Protein AF-A0A1Q8QFX5-F1 (afdb_monomer_lite)

Structure (mmCIF, N/CA/C/O backbone):
data_AF-A0A1Q8QFX5-F1
#
_entry.id   AF-A0A1Q8QFX5-F1
#
loop_
_atom_site.group_PDB
_atom_site.id
_atom_site.type_symbol
_atom_site.label_atom_id
_atom_site.label_alt_id
_atom_site.label_comp_id
_atom_site.label_asym_id
_atom_site.label_entity_id
_atom_site.label_seq_id
_atom_site.pdbx_PDB_ins_code
_atom_site.Cartn_x
_atom_site.Cartn_y
_atom_site.Cartn_z
_atom_site.occupancy
_atom_site.B_iso_or_equiv
_atom_site.auth_seq_id
_atom_site.auth_comp_id
_atom_site.auth_asym_id
_atom_site.auth_atom_id
_atom_site.pdbx_PDB_model_num
ATOM 1 N N . MET A 1 1 ? 5.861 18.427 -9.041 1.00 51.62 1 MET A N 1
ATOM 2 C CA . MET A 1 1 ? 5.769 18.083 -7.608 1.00 51.62 1 MET A CA 1
ATOM 3 C C . MET A 1 1 ? 6.760 16.955 -7.380 1.00 51.62 1 MET A C 1
ATOM 5 O O . MET A 1 1 ? 6.711 16.006 -8.146 1.00 51.62 1 MET A O 1
ATOM 9 N N . ASP A 1 2 ? 7.717 17.124 -6.468 1.00 66.31 2 ASP A N 1
ATOM 10 C CA . ASP A 1 2 ? 8.787 16.143 -6.217 1.00 66.31 2 ASP A CA 1
ATOM 11 C C . ASP A 1 2 ? 8.212 14.890 -5.530 1.00 66.31 2 ASP A C 1
ATOM 13 O O . ASP A 1 2 ? 7.332 15.008 -4.672 1.00 66.31 2 ASP A O 1
ATOM 17 N N . ILE A 1 3 ? 8.710 13.710 -5.900 1.00 59.09 3 ILE A N 1
ATOM 18 C CA . ILE A 1 3 ? 8.359 12.394 -5.342 1.00 59.09 3 ILE A CA 1
ATOM 19 C C . ILE A 1 3 ? 8.471 12.418 -3.809 1.00 59.09 3 ILE A C 1
ATOM 21 O O . ILE A 1 3 ? 7.570 11.959 -3.106 1.00 59.09 3 ILE A O 1
ATOM 25 N N . ARG A 1 4 ? 9.495 13.101 -3.282 1.00 61.56 4 ARG A N 1
ATOM 26 C CA . ARG A 1 4 ? 9.708 13.281 -1.834 1.00 61.56 4 ARG A CA 1
ATOM 27 C C . ARG A 1 4 ? 8.619 14.112 -1.157 1.00 61.56 4 ARG A C 1
ATOM 29 O O . ARG A 1 4 ? 8.384 13.987 0.041 1.00 61.56 4 ARG A O 1
ATOM 36 N N . THR A 1 5 ? 7.943 14.992 -1.894 1.00 70.31 5 THR A N 1
ATOM 37 C CA . THR A 1 5 ? 6.844 15.801 -1.341 1.00 70.31 5 THR A CA 1
ATOM 38 C C . THR A 1 5 ? 5.588 14.954 -1.154 1.00 70.31 5 THR A C 1
ATOM 40 O O . THR A 1 5 ? 4.928 15.068 -0.123 1.00 70.31 5 THR A O 1
ATOM 43 N N . LEU A 1 6 ? 5.286 14.070 -2.109 1.00 67.19 6 LEU A N 1
ATOM 44 C CA . LEU A 1 6 ? 4.160 13.136 -2.013 1.00 67.19 6 LEU A CA 1
ATOM 45 C C . LEU A 1 6 ? 4.350 12.137 -0.870 1.00 67.19 6 LEU A C 1
ATOM 47 O O . LEU A 1 6 ? 3.439 11.974 -0.062 1.00 67.19 6 LEU A O 1
ATOM 51 N N . GLU A 1 7 ? 5.548 11.563 -0.739 1.00 66.75 7 GLU A N 1
ATOM 52 C CA . GLU A 1 7 ? 5.894 10.647 0.352 1.00 66.75 7 GLU A CA 1
ATOM 53 C C . GLU A 1 7 ? 5.650 11.278 1.725 1.00 66.75 7 GLU A C 1
ATOM 55 O O . GLU A 1 7 ? 5.033 10.675 2.605 1.00 66.75 7 GLU A O 1
ATOM 60 N N . ASN A 1 8 ? 6.109 12.516 1.905 1.00 71.81 8 ASN A N 1
ATOM 61 C CA . ASN A 1 8 ? 5.970 13.224 3.170 1.00 71.81 8 ASN A CA 1
ATOM 62 C C . ASN A 1 8 ? 4.510 13.558 3.495 1.00 71.81 8 ASN A C 1
ATOM 64 O O . ASN A 1 8 ? 4.119 13.477 4.659 1.00 71.81 8 ASN A O 1
ATOM 68 N N . ILE A 1 9 ? 3.693 13.889 2.489 1.00 74.00 9 ILE A N 1
ATOM 69 C CA . ILE A 1 9 ? 2.253 14.120 2.670 1.00 74.00 9 ILE A CA 1
ATOM 70 C C . ILE A 1 9 ? 1.552 12.815 3.065 1.00 74.00 9 ILE A C 1
ATOM 72 O O . ILE A 1 9 ? 0.794 12.795 4.034 1.00 74.00 9 ILE A O 1
ATOM 76 N N . GLU A 1 10 ? 1.841 11.715 2.370 1.00 67.44 10 GLU A N 1
ATOM 77 C CA . GLU A 1 10 ? 1.231 10.406 2.623 1.00 67.44 10 GLU A CA 1
ATOM 78 C C . GLU A 1 10 ? 1.620 9.873 4.014 1.00 67.44 10 GLU A C 1
ATOM 80 O O . GLU A 1 10 ? 0.754 9.459 4.787 1.00 67.44 10 GLU A O 1
ATOM 85 N N . LYS A 1 11 ? 2.900 10.002 4.399 1.00 68.19 11 LYS A N 1
ATOM 86 C CA . LYS A 1 11 ? 3.395 9.687 5.750 1.00 68.19 11 LYS A CA 1
ATOM 87 C C . LYS A 1 11 ? 2.768 10.576 6.826 1.00 68.19 11 LYS A C 1
ATOM 89 O O . LYS A 1 11 ? 2.451 10.080 7.906 1.00 68.19 11 LYS A O 1
ATOM 94 N N . ALA A 1 12 ? 2.579 11.871 6.568 1.00 68.88 12 ALA A N 1
ATOM 95 C CA . ALA A 1 12 ? 1.974 12.791 7.533 1.00 68.88 12 ALA A CA 1
ATOM 96 C C . ALA A 1 12 ? 0.487 12.482 7.773 1.00 68.88 12 ALA A C 1
ATOM 98 O O . ALA A 1 12 ? 0.058 12.404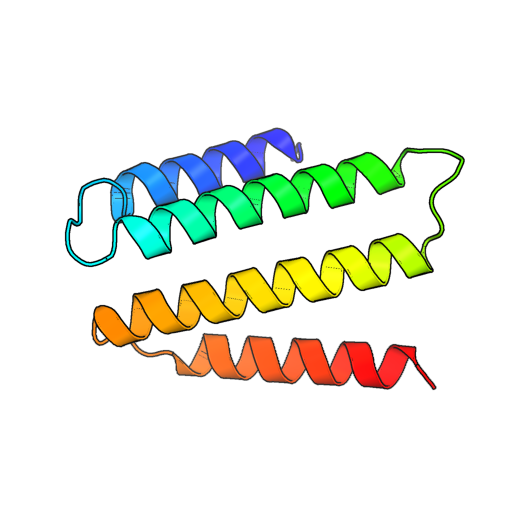 8.926 1.00 68.88 12 ALA A O 1
ATOM 99 N N . ILE A 1 13 ? -0.279 12.238 6.703 1.00 67.88 13 ILE A N 1
ATOM 100 C CA . ILE A 1 13 ? -1.681 11.796 6.785 1.00 67.88 13 ILE A CA 1
ATOM 101 C C . ILE A 1 13 ? -1.767 10.474 7.552 1.00 67.88 13 ILE A C 1
ATOM 103 O O . ILE A 1 13 ? -2.623 10.306 8.424 1.00 67.88 13 ILE A O 1
ATOM 107 N N . PHE A 1 14 ? -0.841 9.559 7.270 1.00 67.56 14 PHE A N 1
ATOM 108 C CA . PHE A 1 14 ? -0.757 8.263 7.920 1.00 67.56 14 PHE A CA 1
ATOM 109 C C . PHE A 1 14 ? -0.485 8.378 9.432 1.00 67.56 14 PHE A C 1
ATOM 111 O O . PHE A 1 14 ? -1.256 7.845 10.235 1.00 67.56 14 PHE A O 1
ATOM 118 N N . ARG A 1 15 ? 0.551 9.126 9.844 1.00 66.19 15 ARG A N 1
ATOM 119 C CA . ARG A 1 15 ? 0.869 9.347 11.269 1.00 66.19 15 ARG A CA 1
ATOM 120 C C . ARG A 1 15 ? -0.293 9.984 12.024 1.00 66.19 15 ARG A C 1
ATOM 122 O O . ARG A 1 15 ? -0.607 9.565 13.134 1.00 66.19 15 ARG A O 1
ATOM 129 N N . ALA A 1 16 ? -0.966 10.954 11.407 1.00 66.00 16 ALA A N 1
ATOM 130 C CA . ALA A 1 16 ? -2.122 11.611 12.007 1.00 66.00 16 ALA A CA 1
ATOM 131 C C . ALA A 1 16 ? -3.327 10.665 12.186 1.00 66.00 16 ALA A C 1
ATOM 133 O O . ALA A 1 16 ? -4.092 10.830 13.135 1.00 66.00 16 ALA A O 1
ATOM 134 N N . SER A 1 17 ? -3.490 9.674 11.302 1.00 65.06 17 SER A N 1
ATOM 135 C CA . SER A 1 17 ? -4.714 8.861 11.217 1.00 65.06 17 SER A CA 1
ATOM 136 C C . SER A 1 17 ? -4.616 7.476 11.867 1.00 65.06 17 SER 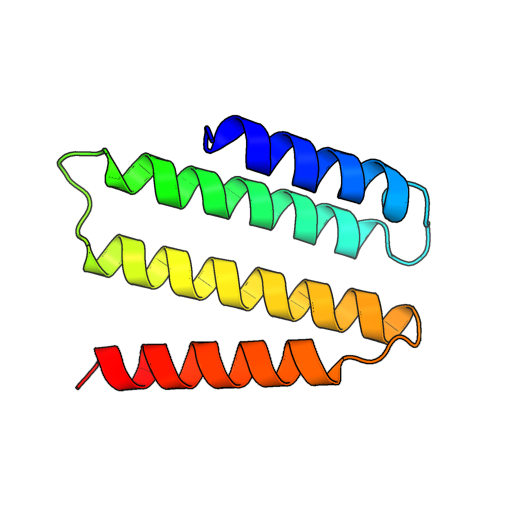A C 1
ATOM 138 O O . SER A 1 17 ? -5.649 6.926 12.256 1.00 65.06 17 SER A O 1
ATOM 140 N N . LEU A 1 18 ? -3.416 6.883 11.953 1.00 63.22 18 LEU A N 1
ATOM 141 C CA . LEU A 1 18 ? -3.250 5.450 12.255 1.00 63.22 18 LEU A CA 1
ATOM 142 C C . LEU A 1 18 ? -2.275 5.128 13.397 1.00 63.22 18 LEU A C 1
ATOM 144 O O . LEU A 1 18 ? -2.533 4.181 14.133 1.00 63.22 18 LEU A O 1
ATOM 148 N N . GLU A 1 19 ? -1.210 5.905 13.620 1.00 58.72 19 GLU A N 1
ATOM 149 C CA . GLU A 1 19 ? -0.208 5.590 14.667 1.00 58.72 19 GLU A CA 1
ATOM 150 C C . GLU A 1 19 ? -0.776 5.608 16.099 1.00 58.72 19 GLU A C 1
ATOM 152 O O . GLU A 1 19 ? -0.253 4.923 16.981 1.00 58.72 19 GLU A O 1
ATOM 157 N N . ASN A 1 20 ? -1.870 6.343 16.321 1.00 61.00 20 ASN A N 1
ATOM 158 C CA . ASN A 1 20 ? -2.539 6.456 17.620 1.00 61.00 20 ASN A CA 1
ATOM 159 C C . ASN A 1 20 ? -3.676 5.440 17.828 1.00 61.00 20 ASN A C 1
ATOM 161 O O . ASN A 1 20 ? -4.269 5.414 18.905 1.00 61.00 20 ASN A O 1
ATOM 165 N N . ASN A 1 21 ? -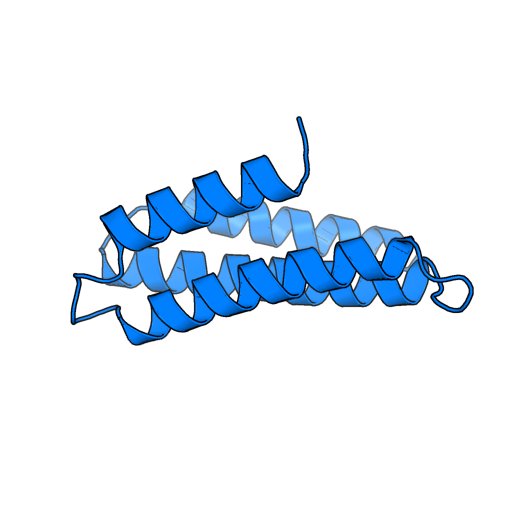4.002 4.618 16.824 1.00 69.25 21 ASN A N 1
ATOM 166 C CA . ASN A 1 21 ? -5.046 3.604 16.937 1.00 69.25 21 ASN A CA 1
ATOM 167 C C . ASN A 1 21 ? -4.409 2.245 17.271 1.00 69.25 21 ASN A C 1
ATOM 169 O O . ASN A 1 21 ? -3.745 1.638 16.431 1.00 69.25 21 ASN A O 1
ATOM 173 N N . SER A 1 22 ? -4.588 1.788 18.515 1.00 73.38 22 SER A N 1
ATOM 174 C CA . SER A 1 22 ? -4.007 0.539 19.026 1.00 73.38 22 SER A CA 1
ATOM 175 C C . SER A 1 22 ? -4.420 -0.691 18.227 1.00 73.38 22 SER A C 1
ATOM 177 O O . SER A 1 22 ? -3.610 -1.603 18.072 1.00 73.38 22 SER A O 1
ATOM 179 N N . ASP A 1 23 ? -5.641 -0.695 17.702 1.00 77.38 23 ASP A N 1
ATOM 180 C CA . ASP A 1 23 ? -6.286 -1.890 17.154 1.00 77.38 23 ASP A CA 1
ATOM 181 C C . ASP A 1 23 ? -5.737 -2.234 15.763 1.00 77.38 23 ASP A C 1
ATOM 183 O O . ASP A 1 23 ? -5.656 -3.397 15.382 1.00 77.38 23 ASP A O 1
ATOM 187 N N . ILE A 1 24 ? -5.257 -1.219 15.041 1.00 80.56 24 ILE A N 1
ATOM 188 C CA . ILE A 1 24 ? -4.718 -1.321 13.675 1.00 80.56 24 ILE A CA 1
ATOM 189 C C . ILE A 1 24 ? -3.250 -0.900 13.583 1.00 80.56 24 ILE A C 1
ATOM 191 O O . ILE A 1 24 ? -2.729 -0.712 12.486 1.00 80.56 24 ILE A O 1
ATOM 195 N N . LYS A 1 25 ? -2.557 -0.746 14.717 1.00 80.69 25 LYS A N 1
ATOM 196 C CA . LYS A 1 25 ? -1.184 -0.220 14.765 1.00 80.69 25 LYS A CA 1
ATOM 197 C C . LYS A 1 25 ? -0.209 -1.011 13.889 1.00 80.69 25 LYS A C 1
ATOM 199 O O . LYS A 1 25 ? 0.602 -0.412 13.188 1.00 80.69 25 LYS A O 1
ATOM 204 N N . GLU A 1 26 ? -0.282 -2.341 13.921 1.00 84.31 26 GLU A N 1
ATOM 205 C CA . GLU A 1 26 ? 0.602 -3.203 13.121 1.00 84.31 26 GLU A CA 1
ATOM 206 C C . GLU A 1 26 ? 0.270 -3.140 11.626 1.00 84.31 26 GLU A C 1
ATOM 208 O O . GLU A 1 26 ? 1.176 -2.951 10.817 1.00 84.31 26 GLU A O 1
ATOM 213 N N . LEU A 1 27 ? -1.018 -3.170 11.257 1.00 83.44 27 LEU A N 1
ATOM 214 C CA . LEU A 1 27 ? -1.454 -2.956 9.868 1.00 83.44 27 LEU A CA 1
ATOM 215 C C . LEU A 1 27 ? -0.999 -1.592 9.349 1.00 83.44 27 LEU A C 1
ATOM 217 O O . LEU A 1 27 ? -0.522 -1.457 8.225 1.00 83.44 27 LEU A O 1
ATOM 221 N N . GLY A 1 28 ? -1.085 -0.579 10.204 1.00 80.62 28 GLY A N 1
ATOM 222 C CA . GLY A 1 28 ? -0.568 0.736 9.915 1.00 80.62 28 GLY A CA 1
ATOM 223 C C . GLY A 1 28 ? 0.939 0.720 9.629 1.00 80.62 28 GLY A C 1
ATOM 224 O O . GLY A 1 28 ? 1.380 1.242 8.606 1.00 80.62 28 GLY A O 1
ATOM 225 N N . LYS A 1 29 ? 1.749 0.116 10.505 1.00 83.56 29 LYS A N 1
ATOM 226 C CA . LYS A 1 29 ? 3.199 0.007 10.271 1.00 83.56 29 LYS A CA 1
ATOM 227 C C . LYS A 1 29 ? 3.502 -0.687 8.945 1.00 83.56 29 LYS A C 1
ATOM 229 O O . LYS A 1 29 ? 4.322 -0.177 8.189 1.00 83.56 29 LYS A O 1
ATOM 234 N N . MET A 1 30 ? 2.806 -1.787 8.644 1.00 86.50 30 MET A N 1
ATOM 235 C CA . MET A 1 30 ? 2.949 -2.506 7.374 1.00 86.50 30 MET A CA 1
ATOM 236 C C . MET A 1 30 ? 2.650 -1.600 6.180 1.00 86.50 30 MET A C 1
ATOM 238 O O . MET A 1 30 ? 3.450 -1.541 5.250 1.00 86.50 30 MET A O 1
ATOM 242 N N . TYR A 1 31 ? 1.550 -0.844 6.229 1.00 86.12 31 TYR A N 1
ATOM 243 C CA . TYR A 1 31 ? 1.208 0.122 5.186 1.00 86.12 31 TYR A CA 1
ATOM 244 C C . TYR A 1 31 ? 2.335 1.142 4.978 1.00 86.12 31 TYR A C 1
ATOM 246 O O . TYR A 1 31 ? 2.800 1.333 3.860 1.00 86.12 31 TYR A O 1
ATOM 254 N N . SER A 1 32 ? 2.830 1.754 6.058 1.00 82.81 32 SER A N 1
ATOM 255 C CA . SER A 1 32 ? 3.924 2.733 5.998 1.00 82.81 32 SER A CA 1
ATOM 256 C C . SER A 1 32 ? 5.206 2.147 5.388 1.00 82.81 32 SER A C 1
ATOM 258 O O . SER A 1 32 ? 5.832 2.776 4.534 1.00 82.81 32 SER A O 1
ATOM 260 N N . THR A 1 33 ? 5.570 0.919 5.769 1.00 87.75 33 THR A N 1
ATOM 261 C CA . THR A 1 33 ? 6.717 0.206 5.191 1.00 87.75 33 THR A CA 1
ATOM 262 C C . THR A 1 33 ? 6.531 -0.052 3.697 1.00 87.75 33 THR A C 1
ATOM 264 O O . THR A 1 33 ? 7.450 0.194 2.924 1.00 87.75 33 THR A O 1
ATOM 267 N N . LEU A 1 34 ? 5.347 -0.487 3.263 1.00 88.56 34 LEU A N 1
ATOM 268 C CA . LEU A 1 34 ? 5.069 -0.728 1.845 1.00 88.56 34 LEU A CA 1
ATOM 269 C C . LEU A 1 34 ? 5.143 0.553 1.009 1.00 88.56 34 LEU A C 1
ATOM 271 O O . LEU A 1 34 ? 5.646 0.529 -0.112 1.00 88.56 34 LEU A O 1
ATOM 275 N N . ILE A 1 35 ? 4.701 1.683 1.565 1.00 86.75 35 ILE A N 1
ATOM 276 C CA . ILE A 1 35 ? 4.843 2.992 0.922 1.00 86.75 35 ILE A CA 1
ATOM 277 C C . ILE A 1 35 ? 6.322 3.344 0.736 1.00 86.75 35 ILE A C 1
ATOM 279 O O . ILE A 1 35 ? 6.688 3.809 -0.338 1.00 86.75 35 ILE A O 1
ATOM 283 N N . MET A 1 36 ? 7.182 3.077 1.725 1.00 86.62 36 MET A N 1
ATOM 284 C CA . MET A 1 36 ? 8.632 3.272 1.578 1.00 86.62 36 MET A CA 1
ATOM 285 C C . MET A 1 36 ? 9.224 2.391 0.477 1.00 86.62 36 MET A C 1
ATOM 287 O O . MET A 1 36 ? 9.911 2.905 -0.400 1.00 86.62 36 MET A O 1
ATOM 291 N N . ILE A 1 37 ? 8.888 1.098 0.465 1.00 88.44 37 ILE A N 1
ATOM 292 C CA . ILE A 1 37 ? 9.356 0.162 -0.570 1.00 88.44 37 ILE A CA 1
ATOM 293 C C . ILE A 1 37 ? 8.908 0.630 -1.963 1.00 88.44 37 ILE A C 1
ATOM 295 O O . ILE A 1 37 ? 9.677 0.559 -2.916 1.00 88.44 37 ILE A O 1
ATOM 299 N N . ARG A 1 38 ? 7.689 1.170 -2.100 1.00 87.44 38 ARG A N 1
ATOM 300 C CA . ARG A 1 38 ? 7.202 1.722 -3.375 1.00 87.44 38 ARG A CA 1
ATOM 301 C C . ARG A 1 38 ? 8.108 2.832 -3.906 1.00 87.44 38 ARG A C 1
ATOM 303 O O . ARG A 1 38 ? 8.330 2.903 -5.111 1.00 87.44 38 ARG A O 1
ATOM 310 N N . TYR A 1 39 ? 8.623 3.689 -3.028 1.00 84.19 39 TYR A N 1
ATOM 311 C CA . TYR A 1 39 ? 9.561 4.739 -3.420 1.00 84.19 39 TYR A CA 1
ATOM 312 C C . TYR A 1 39 ? 10.935 4.178 -3.781 1.00 84.19 39 TYR A C 1
ATOM 314 O O . TYR A 1 39 ? 11.492 4.593 -4.791 1.00 84.19 39 TYR A O 1
ATOM 322 N N . GLU A 1 40 ? 11.434 3.185 -3.046 1.00 86.19 40 GLU A N 1
ATOM 323 C CA . GLU A 1 40 ? 12.683 2.492 -3.397 1.00 86.19 40 GLU A CA 1
ATOM 324 C C . GLU A 1 40 ? 12.598 1.851 -4.795 1.00 86.19 40 GLU A C 1
ATOM 326 O O . GLU A 1 40 ? 13.538 1.944 -5.581 1.00 86.19 40 GLU A O 1
ATOM 331 N N . VAL A 1 41 ? 11.448 1.268 -5.158 1.00 85.44 41 VAL A N 1
ATOM 332 C CA . VAL A 1 41 ? 11.203 0.743 -6.516 1.00 85.44 41 VAL A CA 1
ATOM 333 C C . VAL A 1 41 ? 11.264 1.851 -7.574 1.00 85.44 41 VAL A C 1
ATOM 335 O O . VAL A 1 41 ? 11.800 1.629 -8.658 1.00 85.44 41 VAL A O 1
ATOM 338 N N . LEU A 1 42 ? 10.752 3.048 -7.276 1.00 79.44 42 LEU A N 1
ATOM 339 C CA . LEU A 1 42 ? 10.838 4.189 -8.193 1.00 79.44 42 LEU A CA 1
ATOM 340 C C . LEU A 1 42 ? 12.263 4.725 -8.330 1.00 79.44 42 LEU A C 1
ATOM 342 O O . LEU A 1 42 ? 12.633 5.175 -9.409 1.00 79.44 42 LEU A O 1
ATOM 346 N N . GLU A 1 43 ? 13.066 4.685 -7.269 1.00 80.06 43 GLU A N 1
ATOM 347 C CA . GLU A 1 43 ? 14.475 5.081 -7.342 1.00 80.06 43 GLU A CA 1
ATOM 348 C C . GLU A 1 43 ? 15.284 4.098 -8.200 1.00 80.06 43 GLU A C 1
ATOM 350 O O . GLU A 1 43 ? 16.112 4.534 -9.003 1.00 80.06 43 GLU A O 1
ATOM 355 N N . LYS A 1 44 ? 14.963 2.799 -8.154 1.00 77.31 44 LYS A N 1
ATOM 356 C CA . LYS A 1 44 ? 15.597 1.779 -9.008 1.00 77.31 44 LYS A CA 1
ATOM 357 C C . LYS A 1 44 ? 15.393 1.985 -10.509 1.00 77.31 44 LYS A C 1
ATOM 359 O O . LYS A 1 44 ? 16.235 1.556 -11.287 1.00 77.31 44 LYS A O 1
ATOM 364 N N . LEU A 1 45 ? 14.341 2.692 -10.938 1.00 69.94 45 LEU A N 1
ATOM 365 C CA . LEU A 1 45 ? 14.172 3.081 -12.352 1.00 69.94 45 LEU A CA 1
ATOM 366 C C . LEU A 1 45 ? 15.315 3.955 -12.881 1.00 69.94 45 LEU A C 1
ATOM 368 O O . LEU A 1 45 ? 15.457 4.097 -14.093 1.00 69.94 45 LEU A O 1
ATOM 372 N N . SER A 1 46 ? 16.085 4.581 -11.989 1.00 67.75 46 SER A N 1
ATOM 373 C CA . SER A 1 46 ? 17.236 5.407 -12.354 1.00 67.75 46 SER A CA 1
ATOM 374 C C . SER A 1 46 ? 18.562 4.638 -12.414 1.00 67.75 46 SER A C 1
ATOM 376 O O . SER A 1 46 ? 19.579 5.235 -12.764 1.00 67.75 46 SER A O 1
ATOM 378 N N . GLU A 1 47 ? 18.565 3.336 -12.104 1.00 77.75 47 GLU A N 1
ATOM 379 C CA . GLU A 1 47 ? 19.758 2.481 -12.125 1.00 77.75 47 GLU A CA 1
ATOM 380 C C . GLU A 1 47 ? 19.968 1.844 -13.511 1.00 77.75 47 GLU A C 1
ATOM 382 O O . GLU A 1 47 ? 19.024 1.351 -14.125 1.00 77.75 47 GLU A O 1
ATOM 387 N N . GLU A 1 48 ? 21.215 1.824 -13.999 1.00 68.88 48 GLU A N 1
ATOM 388 C CA . GLU A 1 48 ? 21.563 1.355 -15.357 1.00 68.88 48 GLU A CA 1
ATOM 389 C C . GLU A 1 48 ? 21.299 -0.145 -15.592 1.00 68.88 48 GLU A C 1
ATOM 391 O O . GLU A 1 48 ? 21.097 -0.553 -16.736 1.00 68.88 48 GLU A O 1
ATOM 396 N N . ASP A 1 49 ? 21.254 -0.949 -14.526 1.00 73.56 49 ASP A N 1
ATOM 397 C CA . ASP A 1 49 ? 21.164 -2.414 -14.596 1.00 73.56 49 ASP A CA 1
ATOM 398 C C . ASP A 1 49 ? 19.752 -2.974 -14.337 1.00 73.56 49 ASP A C 1
ATOM 400 O O . ASP A 1 49 ? 19.572 -4.192 -14.346 1.00 73.56 49 ASP A O 1
ATOM 404 N N . THR A 1 50 ? 18.739 -2.127 -14.109 1.00 76.44 50 THR A N 1
ATOM 405 C CA . THR A 1 50 ? 17.376 -2.608 -13.821 1.00 76.44 50 THR A CA 1
ATOM 406 C C . THR A 1 50 ? 16.520 -2.633 -15.084 1.00 76.44 50 THR A C 1
ATOM 408 O O . THR A 1 50 ? 16.355 -1.617 -15.764 1.00 76.44 50 THR A O 1
ATOM 411 N N . THR A 1 51 ? 15.917 -3.782 -15.397 1.00 81.06 51 THR A N 1
ATOM 412 C CA . THR A 1 51 ? 14.998 -3.870 -16.539 1.00 81.06 51 THR A CA 1
ATOM 413 C C . THR A 1 51 ? 13.636 -3.252 -16.211 1.00 81.06 51 THR A C 1
ATOM 415 O O . THR A 1 51 ? 13.145 -3.323 -15.083 1.00 81.06 51 THR A O 1
ATOM 418 N N . ILE A 1 52 ? 12.975 -2.674 -17.221 1.00 81.25 52 ILE A N 1
ATOM 419 C CA . ILE A 1 52 ? 11.602 -2.146 -17.090 1.00 81.25 52 ILE A CA 1
ATOM 420 C C . ILE A 1 52 ? 10.640 -3.233 -16.587 1.00 81.25 52 ILE A C 1
ATOM 422 O O . ILE A 1 52 ? 9.712 -2.938 -15.838 1.00 81.25 52 ILE A O 1
ATOM 426 N N . GLU A 1 53 ? 10.876 -4.483 -16.979 1.00 83.69 53 GLU A N 1
ATOM 427 C CA . GLU A 1 53 ? 10.051 -5.633 -16.620 1.00 83.69 53 GLU A CA 1
ATOM 428 C C . GLU A 1 53 ? 10.201 -6.006 -15.137 1.00 83.69 53 GLU A C 1
ATOM 430 O O . GLU A 1 53 ? 9.198 -6.136 -14.436 1.00 83.69 53 GLU A O 1
ATOM 435 N N . GLU A 1 54 ? 11.433 -6.047 -14.613 1.00 82.75 54 GLU A N 1
ATOM 436 C CA . GLU A 1 54 ? 11.693 -6.254 -13.180 1.00 82.75 54 GLU A CA 1
ATOM 437 C C . GLU A 1 54 ? 11.102 -5.129 -12.325 1.00 82.75 54 GLU A C 1
ATOM 439 O O . GLU A 1 54 ? 10.481 -5.394 -11.291 1.00 82.75 54 GLU 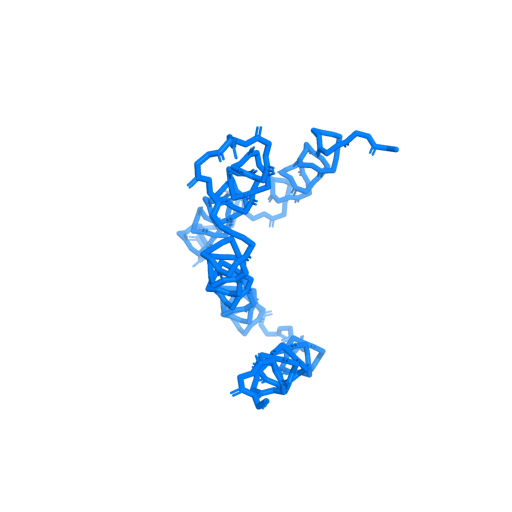A O 1
ATOM 444 N N . VAL A 1 55 ? 11.252 -3.866 -12.749 1.00 85.44 55 VAL A N 1
ATOM 445 C CA . VAL A 1 55 ? 10.592 -2.749 -12.055 1.00 85.44 55 VAL A CA 1
ATOM 446 C C . VAL A 1 55 ? 9.080 -2.906 -12.110 1.00 85.44 55 VAL A C 1
ATOM 448 O O . VAL A 1 55 ? 8.419 -2.700 -11.093 1.00 85.44 55 VAL A O 1
ATOM 451 N N . GLY A 1 56 ? 8.527 -3.270 -13.267 1.00 86.38 56 GLY A N 1
ATOM 452 C CA . GLY A 1 56 ? 7.096 -3.491 -13.446 1.00 86.38 56 GLY A CA 1
ATOM 453 C C . GLY A 1 56 ? 6.552 -4.530 -12.467 1.00 86.38 56 GLY A C 1
ATOM 454 O O . GLY A 1 56 ? 5.558 -4.269 -11.789 1.00 86.38 56 GLY A O 1
ATOM 455 N N . GLU A 1 57 ? 7.243 -5.662 -12.317 1.00 89.50 57 GLU A N 1
ATOM 456 C CA . GLU A 1 57 ? 6.858 -6.722 -11.381 1.00 89.50 57 GLU A CA 1
ATOM 457 C C . GLU A 1 57 ? 6.962 -6.266 -9.917 1.00 89.50 57 GLU A C 1
ATOM 459 O O . GLU A 1 57 ? 6.050 -6.504 -9.117 1.00 89.50 57 GLU A O 1
ATOM 464 N N . MET A 1 58 ? 8.046 -5.575 -9.550 1.00 89.88 58 MET A N 1
ATOM 465 C CA . MET A 1 58 ? 8.203 -5.012 -8.205 1.00 89.88 58 MET A CA 1
ATOM 466 C C . MET A 1 58 ? 7.106 -3.987 -7.895 1.00 89.88 58 MET A C 1
ATOM 468 O O . MET A 1 58 ? 6.503 -4.024 -6.820 1.00 89.88 58 MET A O 1
ATOM 472 N N . TRP A 1 59 ? 6.811 -3.101 -8.847 1.00 90.12 59 TRP A N 1
ATOM 473 C CA . TRP A 1 59 ? 5.764 -2.092 -8.728 1.00 90.12 59 TRP A CA 1
ATOM 474 C C . TRP A 1 59 ? 4.390 -2.731 -8.541 1.00 90.12 59 TRP A C 1
ATOM 476 O O . TRP A 1 59 ? 3.636 -2.324 -7.650 1.00 90.12 59 TRP A O 1
ATOM 486 N N . PHE A 1 60 ? 4.081 -3.756 -9.338 1.00 91.81 60 PHE A N 1
ATOM 487 C CA . PHE A 1 60 ? 2.840 -4.513 -9.234 1.00 91.81 60 PHE A CA 1
ATOM 488 C C . PHE A 1 60 ? 2.677 -5.127 -7.838 1.00 91.81 60 PHE A C 1
ATOM 490 O O . PHE A 1 60 ? 1.700 -4.826 -7.152 1.00 91.81 60 PHE A O 1
ATOM 497 N N . LYS A 1 61 ? 3.667 -5.900 -7.368 1.00 93.25 61 LYS A N 1
ATOM 498 C CA . LYS A 1 61 ? 3.616 -6.585 -6.061 1.00 93.25 61 LYS A CA 1
ATOM 499 C C . LYS A 1 61 ? 3.475 -5.617 -4.891 1.00 93.25 61 LYS A C 1
ATOM 501 O O . LYS A 1 61 ? 2.731 -5.873 -3.940 1.00 93.25 61 LYS A O 1
ATOM 506 N N . VAL A 1 62 ? 4.189 -4.492 -4.940 1.00 93.00 62 VAL A N 1
ATOM 507 C CA . VAL A 1 62 ? 4.100 -3.470 -3.891 1.00 93.00 62 VAL A CA 1
ATOM 508 C C . VAL A 1 62 ? 2.728 -2.798 -3.905 1.00 93.00 62 VAL A C 1
ATOM 510 O O . VAL A 1 62 ? 2.128 -2.621 -2.847 1.00 93.00 62 VAL A O 1
ATOM 513 N N . THR A 1 63 ? 2.201 -2.468 -5.086 1.00 91.88 63 THR A N 1
ATOM 514 C CA . THR A 1 63 ? 0.871 -1.855 -5.230 1.00 91.88 63 THR A CA 1
ATOM 515 C C . THR A 1 63 ? -0.232 -2.793 -4.745 1.00 91.88 63 THR A C 1
ATOM 517 O O . THR A 1 63 ? -1.096 -2.371 -3.976 1.00 91.88 63 THR A O 1
ATOM 520 N N . GLU A 1 64 ? -0.160 -4.072 -5.109 1.00 94.75 64 GLU A N 1
ATOM 521 C CA . GLU A 1 64 ? -1.065 -5.112 -4.620 1.00 94.75 64 GLU A CA 1
ATOM 522 C C . GLU A 1 64 ? -1.032 -5.193 -3.086 1.00 94.75 64 GLU A C 1
ATOM 524 O O . GLU A 1 64 ? -2.067 -5.147 -2.418 1.00 94.75 64 GLU A O 1
ATOM 529 N N . SER A 1 65 ? 0.167 -5.249 -2.504 1.00 93.75 65 SER A N 1
ATOM 530 C CA . SER A 1 65 ? 0.338 -5.328 -1.051 1.00 93.75 65 SER A CA 1
ATOM 531 C C . SER A 1 65 ? -0.248 -4.107 -0.332 1.00 93.75 65 SER A C 1
ATOM 533 O O . SER A 1 65 ? -0.874 -4.248 0.719 1.00 93.75 65 SER A O 1
ATOM 535 N N . ILE A 1 66 ? -0.086 -2.906 -0.901 1.00 91.88 66 ILE A N 1
ATOM 536 C CA . ILE A 1 66 ? -0.666 -1.665 -0.367 1.00 91.88 66 ILE A CA 1
ATOM 537 C C . ILE A 1 66 ? -2.194 -1.742 -0.367 1.00 91.88 66 ILE A C 1
ATOM 539 O O . ILE A 1 66 ? -2.811 -1.424 0.651 1.00 91.88 66 ILE A O 1
ATOM 543 N N . LEU A 1 67 ? -2.799 -2.173 -1.478 1.00 94.12 67 LEU A N 1
ATOM 544 C CA . LEU A 1 67 ? -4.252 -2.321 -1.591 1.00 94.12 67 LEU A CA 1
ATOM 545 C C . LEU A 1 67 ? -4.790 -3.336 -0.578 1.00 94.12 67 LEU A C 1
ATOM 547 O O . LEU A 1 67 ? -5.736 -3.023 0.141 1.00 94.12 67 LEU A O 1
ATOM 551 N N . ASN A 1 68 ? -4.136 -4.491 -0.435 1.00 93.50 68 ASN A N 1
ATOM 552 C CA . ASN A 1 68 ? -4.513 -5.509 0.549 1.00 93.50 68 ASN A CA 1
ATOM 553 C C . ASN A 1 68 ? -4.521 -4.958 1.980 1.00 93.50 68 ASN A C 1
ATOM 555 O O . ASN A 1 68 ? -5.504 -5.109 2.707 1.00 93.50 68 ASN A O 1
ATOM 559 N N . VAL A 1 69 ? -3.454 -4.265 2.388 1.00 92.44 69 VAL A N 1
ATOM 560 C CA . VAL A 1 69 ? -3.388 -3.674 3.732 1.00 92.44 69 VAL A CA 1
ATOM 561 C C . VAL A 1 69 ? -4.433 -2.564 3.901 1.00 92.44 69 VAL A C 1
ATOM 563 O O . VAL A 1 69 ? -5.037 -2.444 4.968 1.00 92.44 69 VAL A O 1
ATOM 566 N N . ARG A 1 70 ? -4.696 -1.770 2.856 1.00 91.25 70 ARG A N 1
ATOM 567 C CA . ARG A 1 70 ? -5.719 -0.714 2.871 1.00 91.25 70 ARG A CA 1
ATOM 568 C C . ARG A 1 70 ? -7.123 -1.295 3.061 1.00 91.25 70 ARG A C 1
ATOM 570 O O . ARG A 1 70 ? -7.857 -0.784 3.906 1.00 91.25 70 ARG A O 1
ATOM 577 N N . ILE A 1 71 ? -7.453 -2.383 2.361 1.00 92.81 71 ILE A N 1
ATOM 578 C CA . ILE A 1 71 ? -8.705 -3.137 2.533 1.00 92.81 71 ILE A CA 1
ATOM 579 C C . ILE A 1 71 ? -8.819 -3.635 3.975 1.00 92.81 71 ILE A C 1
ATOM 581 O O . ILE A 1 71 ? -9.779 -3.284 4.654 1.00 92.81 71 ILE A O 1
ATOM 585 N N . MET A 1 72 ? -7.799 -4.331 4.492 1.00 91.19 72 MET A N 1
ATOM 586 C CA . MET A 1 72 ? -7.801 -4.851 5.868 1.00 91.19 72 MET A CA 1
ATOM 587 C C . MET A 1 72 ? -8.027 -3.755 6.920 1.00 91.19 72 MET A C 1
ATOM 589 O O . MET A 1 72 ? -8.811 -3.932 7.853 1.00 91.19 72 MET A O 1
ATOM 593 N N . ILE A 1 73 ? -7.361 -2.602 6.779 1.00 87.62 73 ILE A N 1
ATOM 594 C CA . ILE A 1 73 ? -7.544 -1.456 7.685 1.00 87.62 73 ILE A CA 1
ATOM 595 C C . ILE A 1 73 ? -8.988 -0.946 7.626 1.00 87.62 73 ILE A C 1
ATOM 597 O O . ILE A 1 73 ? -9.575 -0.631 8.661 1.00 87.62 73 ILE A O 1
ATOM 601 N N . ARG A 1 74 ? -9.560 -0.827 6.425 1.00 89.75 74 ARG A N 1
ATOM 602 C CA . ARG A 1 74 ? -10.920 -0.310 6.234 1.00 89.75 74 ARG A CA 1
ATOM 603 C C . ARG A 1 74 ? -11.975 -1.281 6.748 1.00 89.75 74 ARG A C 1
ATOM 605 O O . ARG A 1 74 ? -12.867 -0.833 7.465 1.00 89.75 74 ARG A O 1
ATOM 612 N N . GLU A 1 75 ? -11.820 -2.579 6.496 1.00 90.31 75 GLU A N 1
ATOM 613 C CA . GLU A 1 75 ? -12.680 -3.632 7.049 1.00 90.31 75 GLU A CA 1
ATOM 614 C C . GLU A 1 75 ? -12.687 -3.603 8.579 1.00 90.31 75 GLU A C 1
ATOM 616 O O . GLU A 1 75 ? -13.756 -3.563 9.188 1.00 90.31 75 GLU A O 1
ATOM 621 N N . GLN A 1 76 ? -11.511 -3.525 9.217 1.00 87.06 76 GLN A N 1
ATOM 622 C CA . GLN A 1 76 ? -11.430 -3.438 10.680 1.00 87.06 76 GLN A CA 1
ATOM 623 C C . GLN A 1 76 ? -12.094 -2.179 11.247 1.00 87.06 76 GLN A C 1
ATOM 625 O O . GLN A 1 76 ? -12.580 -2.187 12.376 1.00 87.06 76 GLN A O 1
ATOM 630 N N . LYS A 1 77 ? -12.145 -1.096 10.467 1.00 86.69 77 LYS A N 1
ATOM 631 C CA . LYS A 1 77 ? -12.820 0.149 10.851 1.00 86.69 77 LYS A CA 1
ATOM 632 C C . LYS A 1 77 ? -14.296 0.197 10.441 1.00 86.69 77 LYS A C 1
ATOM 634 O O . LYS A 1 77 ? -14.937 1.214 10.701 1.00 86.69 77 LYS A O 1
ATOM 639 N N . GLY A 1 78 ? -14.828 -0.851 9.806 1.00 87.88 78 GLY A N 1
ATOM 640 C CA . GLY A 1 78 ? -16.194 -0.873 9.278 1.00 87.88 78 GLY A CA 1
ATOM 641 C C . GLY A 1 78 ? -16.441 0.171 8.183 1.00 87.88 78 GLY A C 1
ATOM 642 O O . GLY A 1 78 ? -17.550 0.690 8.067 1.00 87.88 78 GLY A O 1
ATOM 643 N N . LEU A 1 79 ? -15.400 0.536 7.431 1.00 90.06 79 LEU A N 1
ATOM 644 C CA . LEU A 1 79 ? -15.477 1.472 6.311 1.00 90.06 79 LEU A CA 1
ATOM 645 C C . LEU A 1 79 ? -15.766 0.717 5.009 1.00 90.06 79 LEU A C 1
ATOM 647 O O . LEU A 1 79 ? -15.356 -0.428 4.848 1.00 90.06 79 LEU A O 1
ATOM 651 N N . ASP A 1 80 ? -16.432 1.383 4.067 1.00 91.25 80 ASP A N 1
ATOM 652 C CA . ASP A 1 80 ? -16.682 0.841 2.726 1.00 91.25 80 ASP A CA 1
ATOM 653 C C . ASP A 1 80 ? -15.365 0.529 1.996 1.00 91.25 80 ASP A C 1
ATOM 655 O O . ASP A 1 80 ? -14.470 1.373 1.973 1.00 91.25 80 ASP A O 1
ATOM 659 N N . ILE A 1 81 ? -15.248 -0.657 1.400 1.00 95.25 81 ILE A N 1
ATOM 660 C CA . ILE A 1 81 ? -14.059 -1.124 0.665 1.00 95.25 81 ILE A CA 1
ATOM 661 C C . ILE A 1 81 ? -14.292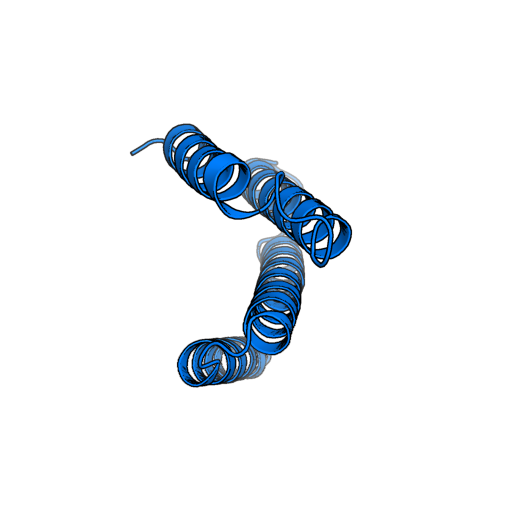 -1.247 -0.842 1.00 95.25 81 ILE A C 1
ATOM 663 O O . ILE A 1 81 ? -13.400 -1.695 -1.554 1.00 95.25 81 ILE A O 1
ATOM 667 N N . SER A 1 82 ? -15.471 -0.867 -1.344 1.00 95.38 82 SER A N 1
ATOM 668 C CA . SER A 1 82 ? -15.862 -1.113 -2.740 1.00 95.38 82 SER A CA 1
ATOM 669 C C . SER A 1 82 ? -14.852 -0.533 -3.735 1.00 95.38 82 SER A C 1
ATOM 671 O O . SER A 1 82 ? -14.387 -1.240 -4.623 1.00 95.38 82 SER A O 1
ATOM 673 N N . GLN A 1 83 ? -14.414 0.712 -3.514 1.00 94.25 83 GLN A N 1
ATOM 674 C CA . GLN A 1 83 ? -13.398 1.346 -4.359 1.00 94.25 83 GLN A CA 1
ATOM 675 C C . GLN A 1 83 ? -12.048 0.618 -4.312 1.00 94.25 83 GLN A C 1
ATOM 677 O O . GLN A 1 83 ? -11.359 0.522 -5.319 1.00 94.25 83 GLN A O 1
ATOM 682 N N . ASP A 1 84 ? -11.648 0.107 -3.147 1.00 94.56 84 ASP A N 1
ATOM 683 C CA . ASP A 1 84 ? -10.377 -0.601 -2.992 1.00 94.56 84 ASP A CA 1
ATOM 684 C C . ASP A 1 84 ? -10.379 -1.951 -3.714 1.00 94.56 84 ASP A C 1
ATOM 686 O O . ASP A 1 84 ? -9.357 -2.365 -4.262 1.00 94.56 84 ASP A O 1
ATOM 690 N N . VAL A 1 85 ? -11.534 -2.620 -3.729 1.00 94.56 85 VAL A N 1
ATOM 691 C CA . VAL A 1 85 ? -11.753 -3.852 -4.489 1.00 94.56 85 VAL A CA 1
ATOM 692 C C . VAL A 1 85 ? -11.731 -3.562 -5.990 1.00 94.56 85 VAL A C 1
ATOM 694 O O . VAL A 1 85 ? -11.025 -4.251 -6.720 1.00 94.56 85 VAL A O 1
ATOM 697 N N . GLU A 1 86 ? -12.411 -2.508 -6.449 1.00 96.38 86 GLU A N 1
ATOM 698 C CA . GLU A 1 86 ? -12.360 -2.076 -7.855 1.00 96.38 86 GLU A CA 1
ATOM 699 C C . GLU A 1 86 ? -10.928 -1.724 -8.296 1.00 96.38 86 GLU A C 1
ATOM 701 O O . GLU A 1 86 ? -10.481 -2.140 -9.368 1.00 96.38 86 GLU A O 1
ATOM 706 N N . ASP A 1 87 ? -10.174 -1.004 -7.459 1.00 94.31 87 ASP A N 1
ATOM 707 C CA . ASP A 1 87 ? -8.765 -0.680 -7.712 1.00 94.31 87 ASP A CA 1
ATOM 708 C C . ASP A 1 87 ? -7.911 -1.955 -7.852 1.00 94.31 87 ASP A C 1
ATOM 710 O O . ASP A 1 87 ? -7.040 -2.028 -8.724 1.00 94.31 87 ASP A O 1
ATOM 714 N N . MET A 1 88 ? -8.171 -2.973 -7.023 1.00 95.69 88 MET A N 1
ATOM 715 C CA . MET A 1 88 ? -7.490 -4.269 -7.085 1.00 95.69 88 MET A CA 1
ATOM 716 C C . MET A 1 88 ? -7.825 -5.030 -8.373 1.00 95.69 88 MET A C 1
ATOM 718 O O . MET A 1 88 ? -6.928 -5.553 -9.037 1.00 95.69 88 MET A O 1
ATOM 722 N N . GLU A 1 89 ? -9.097 -5.068 -8.768 1.00 94.88 89 GLU A N 1
ATOM 723 C CA . GLU A 1 89 ? -9.524 -5.697 -10.022 1.00 94.88 89 GLU A CA 1
ATOM 724 C C . GLU A 1 89 ? -8.880 -5.020 -11.238 1.00 94.88 89 GLU A C 1
ATOM 726 O O . GLU A 1 89 ? -8.390 -5.696 -12.149 1.00 94.88 89 GLU A O 1
ATOM 731 N N . MET A 1 90 ? -8.817 -3.684 -11.241 1.00 94.50 90 MET A N 1
ATOM 732 C CA . MET A 1 90 ? -8.139 -2.922 -12.291 1.00 94.50 90 MET A CA 1
ATOM 733 C C . MET A 1 90 ? -6.637 -3.214 -12.338 1.00 94.50 90 MET A C 1
ATOM 735 O O . MET A 1 90 ? -6.091 -3.381 -13.431 1.00 94.50 90 MET A O 1
ATOM 739 N N . LEU A 1 91 ? -5.970 -3.304 -11.182 1.00 93.69 91 LEU A N 1
ATOM 740 C CA . LEU A 1 91 ? -4.547 -3.640 -11.099 1.00 93.69 91 LEU A CA 1
ATOM 741 C C . LEU A 1 91 ? -4.260 -4.993 -11.770 1.00 93.69 91 LEU A C 1
ATOM 743 O O . LEU A 1 91 ? -3.395 -5.082 -12.643 1.00 93.69 91 LEU A O 1
ATOM 747 N N . TRP A 1 92 ? -5.026 -6.023 -11.412 1.00 93.38 92 TRP A N 1
ATOM 748 C CA . TRP A 1 92 ? -4.876 -7.373 -11.958 1.00 93.38 92 TRP A CA 1
ATOM 749 C C . TRP A 1 92 ? -5.220 -7.463 -13.443 1.00 93.38 92 TRP A C 1
ATOM 751 O O . TRP A 1 92 ? -4.514 -8.131 -14.199 1.00 93.38 92 TRP A O 1
ATOM 761 N N . LYS A 1 93 ? -6.260 -6.754 -13.891 1.00 92.12 93 LYS A N 1
ATOM 762 C CA . LYS A 1 93 ? -6.618 -6.688 -15.312 1.00 92.12 93 LYS A CA 1
ATOM 763 C C . LYS A 1 93 ? -5.494 -6.077 -16.150 1.00 92.12 93 LYS A C 1
ATOM 765 O O . LYS A 1 93 ? -5.156 -6.610 -17.208 1.00 92.12 93 LYS A O 1
ATOM 770 N N . ASN A 1 94 ? -4.915 -4.975 -15.677 1.00 87.88 94 ASN A N 1
ATOM 771 C CA . ASN A 1 94 ? -3.838 -4.285 -16.382 1.00 87.88 94 ASN A CA 1
ATOM 772 C C . ASN A 1 94 ? -2.564 -5.138 -16.427 1.00 87.88 94 ASN A C 1
ATOM 774 O O . ASN A 1 94 ? -1.914 -5.187 -17.465 1.00 87.88 94 ASN A O 1
ATOM 778 N N . TRP A 1 95 ? -2.252 -5.857 -15.345 1.00 86.62 95 TRP A N 1
ATOM 779 C CA . TRP A 1 95 ? -1.097 -6.755 -15.292 1.00 86.62 95 TRP A CA 1
ATOM 780 C C . TR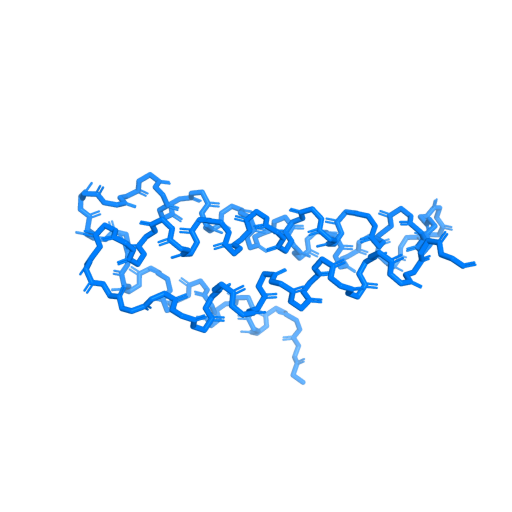P A 1 95 ? -1.255 -7.996 -16.178 1.00 86.62 95 TRP A C 1
ATOM 782 O O . TRP A 1 95 ? -0.344 -8.355 -16.921 1.00 86.62 95 TRP A O 1
ATOM 792 N N . GLY A 1 96 ? -2.433 -8.627 -16.164 1.00 74.06 96 GLY A N 1
ATOM 793 C CA . GLY A 1 96 ? -2.724 -9.758 -17.047 1.00 74.06 96 GLY A CA 1
ATOM 794 C C . GLY A 1 96 ? -2.632 -9.384 -18.529 1.00 74.06 96 GLY A C 1
ATOM 795 O O . GLY A 1 96 ? -2.156 -10.181 -19.326 1.00 74.06 96 GLY A O 1
ATOM 796 N N . SER A 1 97 ? -3.001 -8.146 -18.876 1.00 69.25 97 SER A N 1
ATOM 797 C CA . SER A 1 97 ? -2.898 -7.622 -20.247 1.00 69.25 97 SER A CA 1
ATOM 798 C C . SER A 1 97 ? -1.461 -7.279 -20.670 1.00 69.25 97 SER A C 1
ATOM 800 O O . SER A 1 97 ? -1.211 -7.118 -21.857 1.00 69.25 97 SER A O 1
ATOM 802 N N . SER A 1 98 ? -0.520 -7.121 -19.729 1.00 60.84 98 SER A N 1
ATOM 803 C CA . SER A 1 98 ? 0.898 -6.853 -20.032 1.00 60.84 98 SER A CA 1
ATOM 804 C C . SER A 1 98 ? 1.743 -8.113 -20.254 1.00 60.84 98 SER A C 1
ATOM 806 O O . SER A 1 98 ? 2.924 -7.993 -20.565 1.00 60.84 98 SER A O 1
ATOM 808 N N . LEU A 1 99 ? 1.154 -9.303 -20.085 1.00 56.34 99 LEU A N 1
ATOM 809 C CA . LEU A 1 99 ? 1.801 -10.607 -20.288 1.00 56.34 99 LEU A CA 1
ATOM 810 C C . LEU A 1 99 ? 1.407 -11.280 -21.623 1.00 56.34 99 LEU A C 1
ATOM 812 O O . LEU A 1 99 ? 1.870 -12.390 -21.893 1.00 56.34 99 LEU A O 1
ATOM 816 N N . GLU A 1 100 ? 0.553 -10.634 -22.427 1.00 49.09 100 GLU A N 1
ATOM 817 C CA . GLU A 1 100 ? 0.134 -11.050 -23.782 1.00 49.09 100 GLU A CA 1
ATOM 818 C C . GLU A 1 100 ? 0.901 -10.288 -24.873 1.00 49.09 100 GLU A C 1
ATOM 820 O O . GLU A 1 100 ? 1.255 -10.932 -25.890 1.00 49.09 100 GLU A O 1
#

Organism: NCBI:txid1888891

Sequence (100 aa):
MDIRTLENIEKAIFRASLENNSDIKELGKMYSTLIMIRYEVLEKLSEEDTTIEEVGEMWFKVTESILNVRIMIREQKGLDISQDVEDMEMLWKNWGSSLE

Foldseek 3Di:
DDPVVVLVVVVVVLCVPACPDPVCNVLSVQLNVLSVQLVVLVVCVVDPPDDPVNSVVSNLVSVLSNLVSVQVVCVVVVHDSVVSVVVNVVSVVVVVVVVD

pLDDT: mean 81.29, std 11.75, range [49.09, 96.38]

Secondary structure (DSSP, 8-state):
--HHHHHHHHHHHHHHHTTT-GGGHHHHHHHHHHHHHHHHHHHHTTSTT--HHHHHHHHHHHHHHHHHHHHHHHHHTT---HHHHHHHHHHHHHHHHT--

Radius of gyration: 14.97 Å; chains: 1; bounding box: 38×29×43 Å